Protein AF-A0A0G1DV33-F1 (afdb_monomer_lite)

Structure (mmCIF, N/CA/C/O backbone):
data_AF-A0A0G1DV33-F1
#
_entry.id   AF-A0A0G1DV33-F1
#
loop_
_atom_site.group_PDB
_atom_site.id
_atom_site.type_symbol
_atom_site.label_atom_id
_atom_site.label_alt_id
_atom_site.label_comp_id
_atom_site.label_asym_id
_atom_site.label_entity_id
_atom_site.label_seq_id
_atom_site.pdbx_PDB_ins_code
_atom_site.Cartn_x
_atom_site.Cartn_y
_atom_site.Cartn_z
_atom_site.occupancy
_atom_site.B_iso_or_equiv
_atom_site.auth_seq_id
_atom_site.auth_comp_id
_atom_site.auth_asym_id
_atom_site.auth_atom_id
_atom_site.pdbx_PDB_model_num
ATOM 1 N N . MET A 1 1 ? 80.366 23.059 -81.497 1.00 41.94 1 MET A N 1
ATOM 2 C CA . MET A 1 1 ? 80.537 24.242 -80.633 1.00 41.94 1 MET A CA 1
ATOM 3 C C . MET A 1 1 ? 79.203 24.970 -80.604 1.00 41.94 1 MET A C 1
ATOM 5 O O . MET A 1 1 ? 78.736 25.370 -81.657 1.00 41.94 1 MET A O 1
ATOM 9 N N . SER A 1 2 ? 78.603 25.040 -79.414 1.00 41.53 2 SER A N 1
ATOM 10 C CA . SER A 1 2 ? 77.421 25.827 -79.028 1.00 41.53 2 SER A CA 1
ATOM 11 C C . SER A 1 2 ? 76.043 25.450 -79.606 1.00 41.53 2 SER A C 1
ATOM 13 O O . SER A 1 2 ? 75.533 26.084 -80.522 1.00 41.53 2 SER A O 1
ATOM 15 N N . ASN A 1 3 ? 75.423 24.439 -78.986 1.00 45.94 3 ASN A N 1
ATOM 16 C CA . ASN A 1 3 ? 73.969 24.308 -78.878 1.00 45.94 3 ASN A CA 1
ATOM 17 C C . ASN A 1 3 ? 73.555 24.967 -77.561 1.00 45.94 3 ASN A C 1
ATOM 19 O O . ASN A 1 3 ? 73.679 24.305 -76.540 1.00 45.94 3 ASN A O 1
ATOM 23 N N . GLU A 1 4 ? 73.061 26.201 -77.550 1.00 50.59 4 GLU A N 1
ATOM 24 C CA . GLU A 1 4 ? 72.326 26.738 -76.397 1.00 50.59 4 GLU A CA 1
ATOM 25 C C . GLU A 1 4 ? 71.333 27.813 -76.854 1.00 50.59 4 GLU A C 1
ATOM 27 O O . GLU A 1 4 ? 71.603 28.549 -77.797 1.00 50.59 4 GLU A O 1
ATOM 32 N N . LEU A 1 5 ? 70.210 27.906 -76.131 1.00 51.59 5 LEU A N 1
ATOM 33 C CA . LEU A 1 5 ? 69.184 28.964 -76.170 1.00 51.59 5 LEU A CA 1
ATOM 34 C C . LEU A 1 5 ? 67.981 28.769 -77.104 1.00 51.59 5 LEU A C 1
ATOM 36 O O . LEU A 1 5 ? 67.620 29.661 -77.857 1.00 51.59 5 LEU A O 1
ATOM 40 N N . THR A 1 6 ? 67.232 27.678 -76.930 1.00 50.97 6 THR A N 1
ATOM 41 C CA . THR A 1 6 ? 65.757 27.731 -77.062 1.00 50.97 6 THR A CA 1
ATOM 42 C C . THR A 1 6 ? 65.073 26.733 -76.122 1.00 50.97 6 THR A C 1
ATOM 44 O O . THR A 1 6 ? 64.386 25.819 -76.553 1.00 50.97 6 THR A O 1
ATOM 47 N N . SER A 1 7 ? 65.233 26.878 -74.803 1.00 46.53 7 SER A N 1
ATOM 48 C CA . SER A 1 7 ? 64.356 26.151 -73.865 1.00 46.53 7 SER A CA 1
ATOM 49 C C . SER A 1 7 ? 64.293 26.775 -72.467 1.00 46.53 7 SER A C 1
ATOM 51 O O . SER A 1 7 ? 64.306 26.078 -71.459 1.00 46.53 7 SER A O 1
ATOM 53 N N . SER A 1 8 ? 64.199 28.102 -72.377 1.00 48.56 8 SER A N 1
ATOM 54 C CA . SER A 1 8 ? 63.924 28.791 -71.108 1.00 48.56 8 SER A CA 1
ATOM 55 C C . SER A 1 8 ? 62.555 29.463 -71.174 1.00 48.56 8 SER A C 1
ATOM 57 O O . SER A 1 8 ? 62.466 30.670 -71.364 1.00 48.56 8 SER A O 1
ATOM 59 N N . LYS A 1 9 ? 61.477 28.657 -71.149 1.00 48.59 9 LYS A N 1
ATOM 60 C CA . LYS A 1 9 ? 60.101 29.099 -70.802 1.00 48.59 9 LYS A CA 1
ATOM 61 C C . LYS A 1 9 ? 59.043 27.981 -70.702 1.00 48.59 9 LYS A C 1
ATOM 63 O O . LYS A 1 9 ? 57.856 28.244 -70.863 1.00 48.59 9 LYS A O 1
ATOM 68 N N . LYS A 1 10 ? 59.427 26.729 -70.419 1.00 49.81 10 LYS A N 1
ATOM 69 C CA . LYS A 1 10 ? 58.464 25.616 -70.250 1.00 49.81 10 LYS A CA 1
ATOM 70 C C . LYS A 1 10 ? 58.767 24.687 -69.068 1.00 49.81 10 LYS A C 1
ATOM 72 O O . LYS A 1 10 ? 58.597 23.481 -69.161 1.00 49.81 10 LYS A O 1
ATOM 77 N N . GLN A 1 11 ? 59.159 25.249 -67.928 1.00 49.38 11 GLN A N 1
ATOM 78 C CA . GLN A 1 11 ? 59.158 24.528 -66.648 1.00 49.38 11 GLN A CA 1
ATOM 79 C C . GLN A 1 11 ? 58.575 25.411 -65.540 1.00 49.38 11 GLN A C 1
ATOM 81 O O . GLN A 1 11 ? 59.221 25.756 -64.565 1.00 49.38 11 GLN A O 1
ATOM 86 N N . ALA A 1 12 ? 57.314 25.789 -65.717 1.00 49.84 12 ALA A N 1
ATOM 87 C CA . ALA A 1 12 ? 56.426 26.132 -64.611 1.00 49.84 12 ALA A CA 1
ATOM 88 C C . ALA A 1 12 ? 55.166 25.272 -64.768 1.00 49.84 12 ALA A C 1
ATOM 90 O O . ALA A 1 12 ? 54.052 25.763 -64.906 1.00 49.84 12 ALA A O 1
ATOM 91 N N . VAL A 1 13 ? 55.374 23.959 -64.894 1.00 55.91 13 VAL A N 1
ATOM 92 C CA . VAL A 1 13 ? 54.295 22.979 -64.986 1.00 55.91 13 VAL A CA 1
ATOM 93 C C . VAL A 1 13 ? 54.005 22.510 -63.567 1.00 55.91 13 VAL A C 1
ATOM 95 O O . VAL A 1 13 ? 54.724 21.682 -63.025 1.00 55.91 13 VAL A O 1
ATOM 98 N N . ASN A 1 14 ? 52.960 23.095 -62.984 1.00 51.59 14 ASN A N 1
ATOM 99 C CA . ASN A 1 14 ? 52.028 22.445 -62.065 1.00 51.59 14 ASN A CA 1
ATOM 100 C C . ASN A 1 14 ? 52.641 21.546 -60.977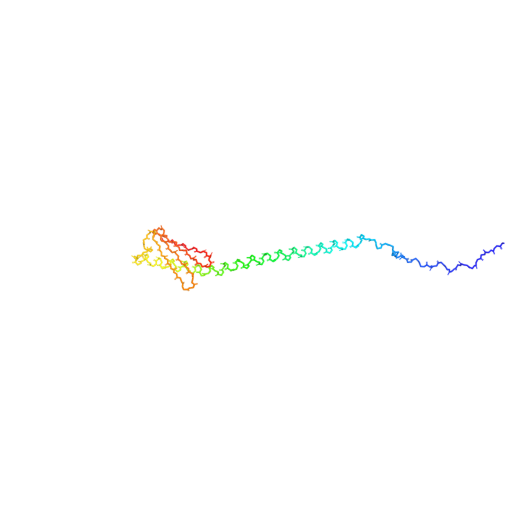 1.00 51.59 14 ASN A C 1
ATOM 102 O O . ASN A 1 14 ? 52.471 20.331 -61.007 1.00 51.59 14 ASN A O 1
ATOM 106 N N . ASN A 1 15 ? 53.221 22.156 -59.943 1.00 56.41 15 ASN A N 1
ATOM 107 C CA . ASN A 1 15 ? 53.283 21.531 -58.620 1.00 56.41 15 ASN A CA 1
ATOM 108 C C . ASN A 1 15 ? 51.998 21.859 -57.852 1.00 56.41 15 ASN A C 1
ATOM 110 O O . ASN A 1 15 ? 51.995 22.636 -56.901 1.00 56.41 15 ASN A O 1
ATOM 114 N N . TYR A 1 16 ? 50.889 21.264 -58.288 1.00 53.31 16 TYR A N 1
ATOM 115 C CA . TYR A 1 16 ? 49.787 20.993 -57.372 1.00 53.31 16 TYR A CA 1
ATOM 116 C C . TYR A 1 16 ? 50.082 19.641 -56.728 1.00 53.31 16 TYR A C 1
ATOM 118 O O . TYR A 1 16 ? 50.484 18.726 -57.456 1.00 53.31 16 TYR A O 1
ATOM 126 N N . PRO A 1 17 ? 49.899 19.470 -55.408 1.00 51.97 17 PRO A N 1
ATOM 127 C CA . PRO A 1 17 ? 49.907 18.142 -54.827 1.00 51.97 17 PRO A CA 1
ATOM 128 C C . PRO A 1 17 ? 48.796 17.349 -55.515 1.00 51.97 17 PRO A C 1
ATOM 130 O O . PRO A 1 17 ? 47.604 17.557 -55.289 1.00 51.97 17 PRO A O 1
ATOM 133 N N . ARG A 1 18 ? 49.206 16.475 -56.432 1.00 49.41 18 ARG A N 1
ATOM 134 C CA . ARG A 1 18 ? 48.359 15.453 -57.019 1.00 49.41 18 ARG A CA 1
ATOM 135 C C . ARG A 1 18 ? 47.971 14.582 -55.832 1.00 49.41 18 ARG A C 1
ATOM 137 O O . ARG A 1 18 ? 48.806 13.832 -55.341 1.00 49.41 18 ARG A O 1
ATOM 144 N N . PHE A 1 19 ? 46.747 14.734 -55.327 1.00 57.72 19 PHE A N 1
ATOM 145 C CA . PHE A 1 19 ? 46.150 13.720 -54.469 1.00 57.72 19 PHE A CA 1
ATOM 146 C C . PHE A 1 19 ? 46.083 12.459 -55.325 1.00 57.72 19 PHE A C 1
ATOM 148 O O . PHE A 1 19 ? 45.171 12.280 -56.133 1.00 57.72 19 PHE A O 1
ATOM 155 N N . SER A 1 20 ? 47.136 11.648 -55.231 1.00 50.44 20 SER A N 1
ATOM 156 C CA . SER A 1 20 ? 47.159 10.301 -55.752 1.00 50.44 20 SER A CA 1
ATOM 157 C C . SER A 1 20 ? 46.021 9.581 -55.047 1.00 50.44 20 SER A C 1
ATOM 159 O O . SER A 1 20 ? 46.067 9.299 -53.851 1.00 50.44 20 SER A O 1
ATOM 161 N N . GLY A 1 21 ? 44.938 9.365 -55.791 1.00 54.69 21 GLY A N 1
ATOM 162 C CA . GLY A 1 21 ? 43.877 8.439 -55.429 1.00 54.69 21 GLY A CA 1
ATOM 163 C C . GLY A 1 21 ? 44.418 7.018 -55.494 1.00 54.69 21 GLY A C 1
ATOM 164 O O . GLY A 1 21 ? 43.993 6.235 -56.335 1.00 54.69 21 GLY A O 1
ATOM 165 N N . GLU A 1 22 ? 45.393 6.711 -54.644 1.00 54.44 22 GLU A N 1
ATOM 166 C CA . GLU A 1 22 ? 45.948 5.380 -54.491 1.00 54.44 22 GLU A CA 1
ATOM 167 C C . GLU A 1 22 ? 45.416 4.770 -53.193 1.00 54.44 22 GLU A C 1
ATOM 169 O O . GLU A 1 22 ? 45.573 5.312 -52.101 1.00 54.44 22 GLU A O 1
ATOM 174 N N . ALA A 1 23 ? 44.741 3.634 -53.382 1.00 50.06 23 ALA A N 1
ATOM 175 C CA . ALA A 1 23 ? 44.211 2.713 -52.385 1.00 50.06 23 ALA A CA 1
ATOM 176 C C . ALA A 1 23 ? 43.067 3.237 -51.489 1.00 50.06 23 ALA A C 1
ATOM 178 O O . ALA A 1 23 ? 43.233 3.516 -50.301 1.00 50.06 23 ALA A O 1
ATOM 179 N N . PHE A 1 24 ? 41.833 3.184 -52.009 1.00 51.38 24 PHE A N 1
ATOM 180 C CA . PHE A 1 24 ? 40.660 2.856 -51.182 1.00 51.38 24 PHE A CA 1
ATOM 181 C C . PHE A 1 24 ? 40.792 1.395 -50.699 1.00 51.38 24 PHE A C 1
ATOM 183 O O . PHE A 1 24 ? 40.149 0.481 -51.207 1.00 51.38 24 PHE A O 1
ATOM 190 N N . GLY A 1 25 ? 41.714 1.158 -49.764 1.00 48.22 25 GLY A N 1
ATOM 191 C CA . GLY A 1 25 ? 41.909 -0.128 -49.101 1.00 48.22 25 GLY A CA 1
ATOM 192 C C . GLY A 1 25 ? 40.813 -0.369 -48.064 1.00 48.22 25 GLY A C 1
ATOM 193 O O . GLY A 1 25 ? 40.361 0.568 -47.404 1.00 48.22 25 GLY A O 1
ATOM 194 N N . SER A 1 26 ? 40.389 -1.626 -47.926 1.00 57.38 26 SER A N 1
ATOM 195 C CA . SER A 1 26 ? 39.259 -2.104 -47.105 1.00 57.38 26 SER A CA 1
ATOM 196 C C . SER A 1 26 ? 39.179 -1.578 -45.654 1.00 57.38 26 SER A C 1
ATOM 198 O O . SER A 1 26 ? 38.112 -1.606 -45.040 1.00 57.38 26 SER A O 1
ATOM 200 N N . GLU A 1 27 ? 40.266 -1.022 -45.123 1.00 61.03 27 GLU A N 1
ATOM 201 C CA . GLU A 1 27 ? 40.404 -0.509 -43.757 1.00 61.03 27 GLU A CA 1
ATOM 202 C C . GLU A 1 27 ? 39.579 0.762 -43.475 1.00 61.03 27 GLU A C 1
ATOM 204 O O . GLU A 1 27 ? 39.039 0.924 -42.376 1.00 61.03 27 GLU A O 1
ATOM 209 N N . ARG A 1 28 ? 39.404 1.656 -44.462 1.00 61.81 28 ARG A N 1
ATOM 210 C CA . ARG A 1 28 ? 38.580 2.879 -44.296 1.00 61.81 28 ARG A CA 1
ATOM 211 C C . ARG A 1 28 ? 37.074 2.591 -44.297 1.00 61.81 28 ARG A C 1
ATOM 213 O O . ARG A 1 28 ? 36.311 3.275 -43.623 1.00 61.81 28 ARG A O 1
ATOM 220 N N . GLY A 1 29 ? 36.645 1.566 -45.035 1.00 71.62 29 GLY A N 1
ATOM 221 C CA . GLY A 1 29 ? 35.250 1.114 -45.039 1.00 71.62 29 GLY A CA 1
ATOM 222 C C . GLY A 1 29 ? 34.886 0.387 -43.745 1.00 71.62 29 GLY A C 1
ATOM 223 O O . GLY A 1 29 ? 33.848 0.666 -43.148 1.00 71.62 29 GLY A O 1
ATOM 224 N N . ALA A 1 30 ? 35.779 -0.484 -43.263 1.00 78.94 30 ALA A N 1
ATOM 225 C CA . ALA A 1 30 ? 35.591 -1.203 -42.004 1.00 78.94 30 ALA A CA 1
ATOM 226 C C . ALA A 1 30 ? 35.502 -0.255 -40.793 1.00 78.94 30 ALA A C 1
ATOM 228 O O . ALA A 1 30 ? 34.625 -0.411 -39.944 1.00 78.94 30 ALA A O 1
ATOM 229 N N . THR A 1 31 ? 36.354 0.772 -40.736 1.00 84.31 31 THR A N 1
ATOM 230 C CA . THR A 1 31 ? 36.326 1.777 -39.657 1.00 84.31 31 THR A CA 1
ATOM 231 C C . THR A 1 31 ? 35.053 2.629 -39.669 1.00 84.31 31 THR A C 1
ATOM 233 O O . THR A 1 31 ? 34.488 2.882 -38.605 1.00 84.31 31 THR A O 1
ATOM 236 N N . ALA A 1 32 ? 34.535 3.002 -40.844 1.00 85.19 32 ALA A N 1
ATOM 237 C CA . ALA A 1 32 ? 33.262 3.721 -40.954 1.00 85.19 32 ALA A CA 1
ATOM 238 C C . ALA A 1 32 ? 32.072 2.889 -40.436 1.00 85.19 32 ALA A C 1
ATOM 240 O O . ALA A 1 32 ? 31.209 3.412 -39.725 1.00 85.19 32 ALA A O 1
ATOM 241 N N . ILE A 1 33 ? 32.056 1.583 -40.724 1.00 88.88 33 ILE A N 1
ATOM 242 C CA . ILE A 1 33 ? 31.025 0.663 -40.223 1.00 88.88 33 ILE A CA 1
ATOM 243 C C . ILE A 1 33 ? 31.094 0.564 -38.693 1.00 88.88 33 ILE A C 1
ATOM 245 O O . ILE A 1 33 ? 30.066 0.714 -38.032 1.00 88.88 33 ILE A O 1
ATOM 249 N N . LEU A 1 34 ? 32.287 0.405 -38.111 1.00 90.56 34 LEU A N 1
ATOM 250 C CA . LEU A 1 34 ? 32.454 0.332 -36.654 1.00 90.56 34 LEU A CA 1
ATOM 251 C C . LEU A 1 34 ? 31.979 1.604 -35.938 1.00 90.56 34 LEU A C 1
ATOM 253 O O . LEU A 1 34 ? 31.282 1.511 -34.927 1.00 90.56 34 LEU A O 1
ATOM 257 N N . ILE A 1 35 ? 32.287 2.786 -36.481 1.00 91.69 35 ILE A N 1
ATOM 258 C CA . ILE A 1 35 ? 31.822 4.063 -35.916 1.00 91.69 35 ILE A CA 1
ATOM 259 C C . ILE A 1 35 ? 30.296 4.167 -36.004 1.00 91.69 35 ILE A C 1
ATOM 261 O O . ILE A 1 35 ? 29.653 4.569 -35.034 1.00 91.69 35 ILE A O 1
ATOM 265 N N . SER A 1 36 ? 29.695 3.763 -37.127 1.00 93.38 36 SER A N 1
ATOM 266 C CA . SER A 1 36 ? 28.236 3.788 -37.275 1.00 93.38 36 SER A CA 1
ATOM 267 C C . SER A 1 36 ? 27.536 2.878 -36.260 1.00 93.38 36 SER A C 1
ATOM 269 O O . SER A 1 36 ? 26.583 3.310 -35.615 1.00 93.38 36 SER A O 1
ATOM 271 N N . ILE A 1 37 ? 28.057 1.665 -36.037 1.00 93.31 37 ILE A N 1
ATOM 272 C CA . ILE A 1 37 ? 27.528 0.720 -35.046 1.00 93.31 37 ILE A CA 1
ATOM 273 C C . ILE A 1 37 ? 27.695 1.280 -33.635 1.00 93.31 37 ILE A C 1
ATOM 275 O O . ILE A 1 37 ? 26.783 1.154 -32.820 1.00 93.31 37 ILE A O 1
ATOM 279 N N . PHE A 1 38 ? 28.822 1.930 -33.343 1.00 94.69 38 PHE A N 1
ATOM 280 C CA . PHE A 1 38 ? 29.058 2.557 -32.046 1.00 94.69 38 PHE A CA 1
ATOM 281 C C . PHE A 1 38 ? 28.048 3.679 -31.755 1.00 94.69 38 PHE A C 1
ATOM 283 O O . PHE A 1 38 ? 27.456 3.714 -30.675 1.00 94.69 38 PHE A O 1
ATOM 290 N N . VAL A 1 39 ? 27.789 4.551 -32.733 1.00 96.00 39 VAL A N 1
ATOM 291 C CA . VAL A 1 39 ? 26.794 5.631 -32.614 1.00 96.00 39 VAL A CA 1
ATOM 292 C C . VAL A 1 39 ? 25.373 5.073 -32.510 1.00 96.00 39 VAL A C 1
ATOM 294 O O . VAL A 1 39 ? 24.600 5.506 -31.659 1.00 96.00 39 VAL A O 1
ATOM 297 N N . LEU A 1 40 ? 25.025 4.075 -33.324 1.00 95.19 40 LEU A N 1
ATOM 298 C CA . LEU A 1 40 ? 23.726 3.402 -33.241 1.00 95.19 40 LEU A CA 1
ATOM 299 C C . LEU A 1 40 ? 23.525 2.737 -31.872 1.00 95.19 40 LEU A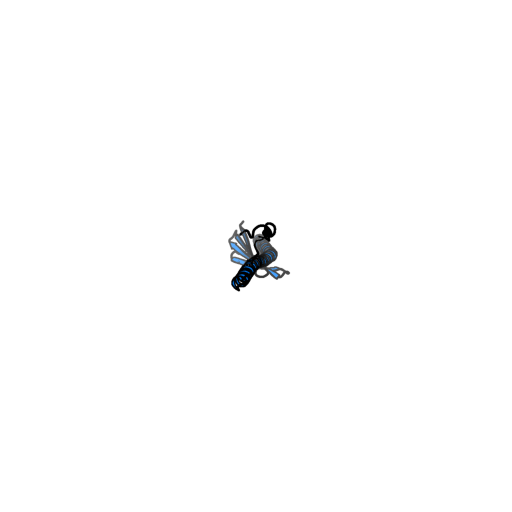 C 1
ATOM 301 O O . LEU A 1 40 ? 22.455 2.862 -31.283 1.00 95.19 40 LEU A O 1
ATOM 305 N N . SER A 1 41 ? 24.559 2.086 -31.337 1.00 94.94 41 SER A N 1
ATOM 306 C CA . SER A 1 41 ? 24.500 1.399 -30.041 1.00 94.94 41 SER A CA 1
ATOM 307 C C . SER A 1 41 ? 24.304 2.374 -28.881 1.00 94.94 41 SER A C 1
ATOM 309 O O . SER A 1 41 ? 23.494 2.111 -27.993 1.00 94.94 41 SER A O 1
ATOM 311 N N . SER A 1 42 ? 24.999 3.516 -28.887 1.00 94.81 42 SER A N 1
ATOM 312 C CA . SER A 1 42 ? 24.852 4.522 -27.828 1.00 94.81 42 SER A CA 1
ATOM 313 C C . SER A 1 42 ? 23.473 5.189 -27.850 1.00 94.81 42 SER A C 1
ATOM 315 O O . SER A 1 42 ? 22.860 5.358 -26.793 1.00 94.81 42 SER A O 1
ATOM 317 N N . LEU A 1 43 ? 22.935 5.481 -29.040 1.00 96.25 43 LEU A N 1
ATOM 318 C CA . LEU A 1 43 ? 21.567 5.983 -29.198 1.00 96.25 43 LEU A CA 1
ATOM 319 C C . LEU A 1 43 ? 20.533 4.974 -28.684 1.00 96.25 43 LEU A C 1
ATOM 321 O O . LEU A 1 43 ? 19.612 5.346 -27.955 1.00 96.25 43 LEU A O 1
ATOM 325 N N . LEU A 1 44 ? 20.704 3.695 -29.018 1.00 95.50 44 LEU A N 1
ATOM 326 C CA . LEU A 1 44 ? 19.771 2.642 -28.623 1.00 95.50 44 LEU A CA 1
ATOM 327 C C . LEU A 1 44 ? 19.765 2.426 -27.104 1.00 95.50 44 LEU A C 1
ATOM 329 O O . LEU A 1 44 ? 18.694 2.305 -26.508 1.00 95.50 44 LEU A O 1
ATOM 333 N N . LEU A 1 45 ? 20.941 2.465 -26.466 1.00 95.56 45 LEU A N 1
ATOM 334 C CA . LEU A 1 45 ? 21.063 2.428 -25.005 1.00 95.56 45 LEU A CA 1
ATOM 335 C C . LEU A 1 45 ? 20.358 3.617 -24.342 1.00 95.56 45 LEU A C 1
ATOM 337 O O . LEU A 1 45 ? 19.641 3.424 -23.359 1.00 95.56 45 LEU A O 1
ATOM 341 N N . GLY A 1 46 ? 20.512 4.825 -24.892 1.00 94.88 46 GLY A N 1
ATOM 342 C CA . GLY A 1 46 ? 19.839 6.020 -24.379 1.00 94.88 46 GLY A CA 1
ATOM 343 C C . GLY A 1 46 ? 18.313 5.896 -24.407 1.00 94.88 46 GLY A C 1
ATOM 344 O O . GLY A 1 46 ? 17.645 6.165 -23.406 1.00 94.88 46 GLY A O 1
ATOM 345 N N . VAL A 1 47 ? 17.754 5.425 -25.525 1.00 95.62 47 VAL A N 1
ATOM 346 C CA . VAL A 1 47 ? 16.300 5.240 -25.675 1.00 95.62 47 VAL A CA 1
ATOM 347 C C . VAL A 1 47 ? 15.772 4.131 -24.759 1.00 95.62 47 VAL A C 1
ATOM 349 O O . VAL A 1 47 ? 14.724 4.307 -24.135 1.00 95.62 47 VAL A O 1
ATOM 352 N N . LEU A 1 48 ? 16.494 3.014 -24.618 1.00 93.69 48 LEU A N 1
ATOM 353 C CA . LEU A 1 48 ? 16.110 1.936 -23.696 1.00 93.69 48 LEU A CA 1
ATOM 354 C C . LEU A 1 48 ? 16.096 2.408 -22.240 1.00 93.69 48 LEU A C 1
ATOM 356 O O . LEU A 1 48 ? 15.143 2.123 -21.508 1.00 93.69 48 LEU A O 1
ATOM 360 N N . ALA A 1 49 ? 17.119 3.162 -21.831 1.00 93.94 49 ALA A N 1
ATOM 361 C CA . ALA A 1 49 ? 17.183 3.733 -20.493 1.00 93.94 49 ALA A CA 1
ATOM 362 C C . ALA A 1 49 ? 15.974 4.649 -20.237 1.00 93.94 49 ALA A C 1
ATOM 364 O O . ALA A 1 49 ? 15.256 4.456 -19.254 1.00 93.94 49 ALA A O 1
ATOM 365 N N . ALA A 1 50 ? 15.667 5.562 -21.165 1.00 92.94 50 ALA A N 1
ATOM 366 C CA . ALA A 1 50 ? 14.506 6.446 -21.053 1.00 92.94 50 ALA A CA 1
ATOM 367 C C . A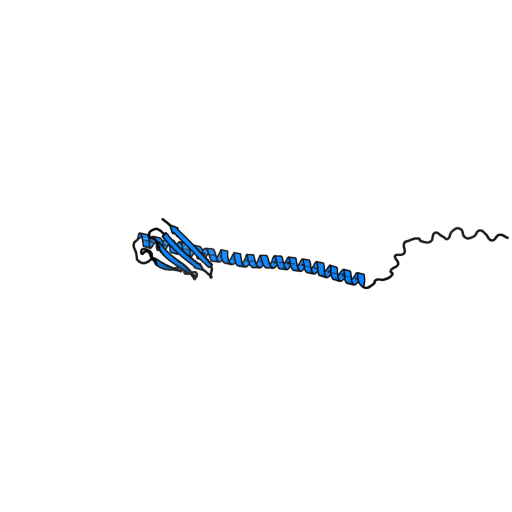LA A 1 50 ? 13.171 5.675 -20.992 1.00 92.94 50 ALA A C 1
ATOM 369 O O . ALA A 1 50 ? 12.321 5.968 -20.147 1.00 92.94 50 ALA A O 1
ATOM 370 N N . SER A 1 51 ? 12.997 4.653 -21.837 1.00 93.75 51 SER A N 1
ATOM 371 C CA . SER A 1 51 ? 11.784 3.826 -21.866 1.00 93.75 51 SER A CA 1
ATOM 372 C C . SER A 1 51 ? 11.554 3.091 -20.541 1.00 93.75 51 SER A C 1
ATOM 374 O O . SER A 1 51 ? 10.435 3.082 -20.022 1.00 93.75 51 SER A O 1
ATOM 376 N N . SER A 1 52 ? 12.613 2.538 -19.942 1.00 89.06 52 SER A N 1
ATOM 377 C CA . SER A 1 52 ? 12.500 1.827 -18.662 1.00 89.06 52 SER A CA 1
ATOM 378 C C . SER A 1 52 ? 12.026 2.736 -17.520 1.00 89.06 52 SER A C 1
ATOM 380 O O . SER A 1 52 ? 11.162 2.340 -16.732 1.00 89.06 52 SER A O 1
ATOM 382 N N . VAL A 1 53 ? 12.505 3.985 -17.481 1.00 93.38 53 VAL A N 1
ATOM 383 C CA . VAL A 1 53 ? 12.067 4.993 -16.505 1.00 93.38 53 VAL A CA 1
ATOM 384 C C . VAL A 1 53 ? 10.595 5.355 -16.707 1.00 93.38 53 VAL A C 1
ATOM 386 O O . VAL A 1 53 ? 9.847 5.423 -15.731 1.00 93.38 53 VAL A O 1
ATOM 389 N N . MET A 1 54 ? 10.141 5.534 -17.951 1.00 92.94 54 MET A N 1
ATOM 390 C CA . MET A 1 54 ? 8.729 5.834 -18.230 1.00 92.94 54 MET A CA 1
ATOM 391 C C . MET A 1 54 ? 7.799 4.709 -17.764 1.00 92.94 54 MET A C 1
ATOM 393 O O . MET A 1 54 ? 6.796 4.970 -17.099 1.00 92.94 54 MET A O 1
ATOM 397 N N . VAL A 1 55 ? 8.148 3.450 -18.045 1.00 91.69 55 VAL A N 1
ATOM 398 C CA . VAL A 1 55 ? 7.354 2.292 -17.599 1.00 91.69 55 VAL A CA 1
ATOM 399 C C . VAL A 1 55 ? 7.271 2.236 -16.071 1.00 91.69 55 VAL A C 1
ATOM 401 O O . VAL A 1 55 ? 6.210 1.930 -15.518 1.00 91.69 55 VAL A O 1
ATOM 404 N N . TYR A 1 56 ? 8.364 2.563 -15.379 1.00 90.38 56 TYR A N 1
ATOM 405 C CA . TYR A 1 56 ? 8.375 2.647 -13.921 1.00 90.38 56 TYR A CA 1
ATOM 406 C C . TYR A 1 56 ? 7.426 3.740 -13.404 1.00 90.38 56 TYR A C 1
ATOM 408 O O . TYR A 1 56 ? 6.586 3.472 -12.541 1.00 90.38 56 TYR A O 1
ATOM 416 N N . GLN A 1 57 ? 7.488 4.942 -13.982 1.00 88.38 57 GLN A N 1
ATOM 417 C CA . GLN A 1 57 ? 6.609 6.053 -13.602 1.00 88.38 57 GLN A CA 1
ATOM 418 C C . GLN A 1 57 ? 5.127 5.734 -13.840 1.00 88.38 57 GLN A C 1
ATOM 420 O O . GLN A 1 57 ? 4.294 6.043 -12.989 1.00 88.38 57 GLN A O 1
ATOM 425 N N . MET A 1 58 ? 4.781 5.054 -14.938 1.00 86.69 58 MET A N 1
ATOM 426 C CA . MET A 1 58 ? 3.395 4.643 -15.206 1.00 86.69 58 MET A CA 1
ATOM 427 C C . MET A 1 58 ? 2.856 3.676 -14.145 1.00 86.69 58 MET A C 1
ATOM 429 O O . MET A 1 58 ? 1.707 3.803 -13.715 1.00 86.69 58 MET A O 1
ATOM 433 N N . LYS A 1 59 ? 3.673 2.715 -13.696 1.00 87.69 59 LYS A N 1
ATOM 434 C CA . LYS A 1 59 ? 3.281 1.793 -12.618 1.00 87.69 59 LYS A CA 1
ATOM 435 C C . LYS A 1 59 ? 3.084 2.531 -11.296 1.00 87.69 59 LYS A C 1
ATOM 437 O O . LYS A 1 59 ? 2.087 2.296 -10.617 1.00 87.69 59 LYS A O 1
ATOM 442 N N . MET A 1 60 ? 3.991 3.447 -10.966 1.00 84.94 60 MET A N 1
ATOM 443 C CA . MET A 1 60 ? 3.893 4.260 -9.754 1.00 84.94 60 MET A CA 1
ATOM 444 C C . MET A 1 60 ? 2.661 5.177 -9.780 1.00 84.94 60 MET A C 1
ATOM 446 O O . MET A 1 60 ? 1.954 5.284 -8.783 1.00 84.94 60 MET A O 1
ATOM 450 N N . SER A 1 61 ? 2.351 5.782 -10.930 1.00 87.00 61 SER A N 1
ATOM 451 C CA . SER A 1 61 ? 1.165 6.627 -11.100 1.00 87.00 61 SER A CA 1
ATOM 452 C C . SER A 1 61 ? -0.132 5.860 -10.826 1.00 87.00 61 SER A C 1
ATOM 454 O O . SER A 1 61 ? -0.977 6.356 -10.084 1.00 87.00 61 SER A O 1
ATOM 456 N N . ARG A 1 62 ? -0.257 4.622 -11.327 1.00 85.81 62 ARG A N 1
ATOM 457 C CA . ARG A 1 62 ? -1.415 3.761 -11.029 1.00 85.81 62 ARG A CA 1
ATOM 458 C C . ARG A 1 62 ? -1.565 3.488 -9.535 1.00 85.81 62 ARG A C 1
ATOM 460 O O . ARG A 1 62 ? -2.649 3.669 -8.995 1.00 85.81 62 ARG A O 1
ATOM 467 N N . GLN A 1 63 ? -0.468 3.149 -8.858 1.00 86.69 63 GLN A N 1
ATOM 468 C CA . GLN A 1 63 ? -0.488 2.929 -7.410 1.00 86.69 63 GLN A CA 1
ATOM 469 C C . GLN A 1 63 ? -0.934 4.176 -6.638 1.00 86.69 63 GLN A C 1
ATOM 471 O O . GLN A 1 63 ? -1.641 4.053 -5.641 1.00 86.69 63 GLN A O 1
ATOM 476 N N . ILE A 1 64 ? -0.556 5.378 -7.084 1.00 89.06 64 ILE A N 1
ATOM 477 C CA . ILE A 1 64 ? -1.010 6.633 -6.466 1.00 89.06 64 ILE A CA 1
ATOM 478 C C . ILE A 1 64 ? -2.520 6.809 -6.658 1.00 89.06 64 ILE A C 1
ATOM 480 O O . ILE A 1 64 ? -3.219 7.095 -5.687 1.00 89.06 64 ILE A O 1
ATOM 484 N N . THR A 1 65 ? -3.038 6.595 -7.868 1.00 90.31 65 THR A N 1
ATOM 485 C CA . THR A 1 65 ? -4.482 6.691 -8.132 1.00 90.31 65 THR A CA 1
ATOM 486 C C . THR A 1 65 ? -5.280 5.688 -7.302 1.00 90.31 65 THR A C 1
ATOM 488 O O . THR A 1 65 ? -6.268 6.076 -6.684 1.00 90.31 65 THR A O 1
ATOM 491 N N . ASP A 1 66 ? -4.820 4.439 -7.206 1.00 93.12 66 ASP A N 1
ATOM 492 C CA . ASP A 1 66 ? -5.467 3.392 -6.403 1.00 93.12 66 ASP A CA 1
ATOM 493 C C . ASP A 1 66 ? -5.348 3.646 -4.887 1.00 93.12 66 ASP A C 1
ATOM 495 O O . ASP A 1 66 ? -6.125 3.122 -4.088 1.00 93.12 66 ASP A O 1
ATOM 499 N N . SER A 1 67 ? -4.404 4.493 -4.466 1.00 92.81 67 SER A N 1
ATOM 500 C CA . SER A 1 67 ? -4.221 4.838 -3.054 1.00 92.81 67 SER A CA 1
ATOM 501 C C . SER A 1 67 ? -5.309 5.746 -2.511 1.00 92.81 67 SER A C 1
ATOM 503 O O . SER A 1 67 ? -5.620 5.646 -1.330 1.00 92.81 67 SER A O 1
ATOM 505 N N . ILE A 1 68 ? -5.887 6.616 -3.339 1.00 92.88 68 ILE A N 1
ATOM 506 C CA . ILE A 1 68 ? -6.943 7.547 -2.920 1.00 92.88 68 ILE A CA 1
ATOM 507 C C . ILE A 1 68 ? -8.177 6.792 -2.389 1.00 92.88 68 ILE A C 1
ATOM 509 O O . ILE A 1 68 ? -8.537 7.003 -1.231 1.00 92.88 68 ILE A O 1
ATOM 513 N N . PRO A 1 69 ? -8.810 5.877 -3.152 1.00 93.94 69 PRO A N 1
ATOM 514 C CA . PRO A 1 69 ? -9.950 5.110 -2.652 1.00 93.94 69 PRO A CA 1
ATOM 515 C C . PRO A 1 69 ? -9.567 4.166 -1.506 1.00 93.94 69 PRO A C 1
ATOM 517 O O . PRO A 1 69 ? -10.394 3.930 -0.629 1.00 93.94 69 PRO A O 1
ATOM 520 N N . ALA A 1 70 ? -8.327 3.661 -1.464 1.00 94.00 70 ALA A N 1
ATOM 521 C CA . ALA A 1 70 ? -7.846 2.871 -0.332 1.00 94.00 70 ALA A CA 1
ATOM 522 C C . ALA A 1 70 ? -7.742 3.710 0.956 1.00 94.00 70 ALA A C 1
ATOM 524 O O . ALA A 1 70 ? -8.169 3.251 2.011 1.00 94.00 70 ALA A O 1
ATOM 525 N N . PHE A 1 71 ? -7.231 4.944 0.892 1.00 95.19 71 PHE A N 1
ATOM 526 C CA . PHE A 1 71 ? -7.222 5.857 2.040 1.00 95.19 71 PHE A CA 1
ATOM 527 C C . PHE A 1 71 ? -8.634 6.233 2.470 1.00 95.19 71 PHE A C 1
ATOM 529 O O . PHE A 1 71 ? -8.955 6.110 3.646 1.00 95.19 71 PHE A O 1
ATOM 536 N N . PHE A 1 72 ? -9.492 6.597 1.518 1.0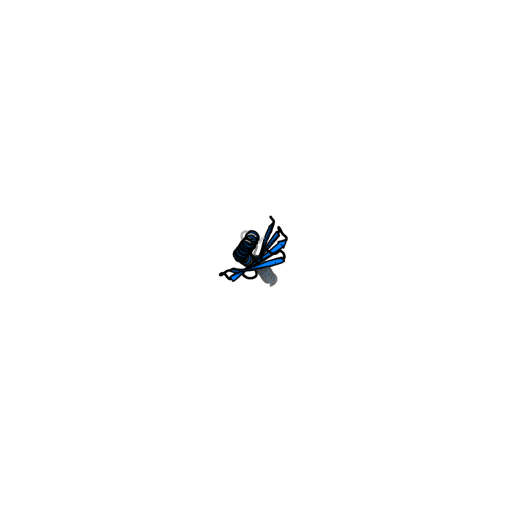0 94.50 72 PHE A N 1
ATOM 537 C CA . PHE A 1 72 ? -10.883 6.932 1.804 1.00 94.50 72 PHE A CA 1
ATOM 538 C C . PHE A 1 72 ? -11.624 5.781 2.504 1.00 94.50 72 PHE A C 1
ATOM 540 O O . PHE A 1 72 ? -12.348 5.998 3.475 1.00 94.50 72 PHE A O 1
ATOM 547 N N . ALA A 1 73 ? -11.406 4.540 2.055 1.00 95.31 73 ALA A N 1
ATOM 548 C CA . ALA A 1 73 ? -11.945 3.359 2.717 1.00 95.31 73 ALA A CA 1
ATOM 549 C C . ALA A 1 73 ? -11.399 3.213 4.145 1.00 95.31 73 ALA A C 1
ATOM 551 O O . ALA A 1 73 ? -12.176 3.000 5.074 1.00 95.31 73 ALA A O 1
ATOM 552 N N . ALA A 1 74 ? -10.084 3.364 4.336 1.00 95.50 74 ALA A N 1
ATOM 553 C CA . ALA A 1 74 ? -9.462 3.290 5.656 1.00 95.50 74 ALA A CA 1
ATOM 554 C C . ALA A 1 74 ? -10.025 4.354 6.617 1.00 95.50 74 ALA A C 1
ATOM 556 O O . ALA A 1 74 ? -10.385 4.024 7.744 1.00 95.50 74 ALA A O 1
ATOM 557 N N . GLU A 1 75 ? -10.161 5.605 6.184 1.00 94.44 75 GLU A N 1
ATOM 558 C CA . GLU A 1 75 ? -10.720 6.685 7.008 1.00 94.44 75 GLU A CA 1
ATOM 559 C C . GLU A 1 75 ? -12.191 6.433 7.352 1.00 94.44 75 GLU A C 1
ATOM 561 O O . GLU A 1 75 ? -12.555 6.483 8.524 1.00 94.44 75 GLU A O 1
ATOM 566 N N . SER A 1 76 ? -13.005 6.035 6.370 1.00 93.50 76 SER A N 1
ATOM 567 C CA . SER A 1 76 ? -14.418 5.685 6.595 1.00 93.50 76 SER A CA 1
ATOM 568 C C . SER A 1 76 ? -14.573 4.528 7.593 1.00 93.50 76 SER A C 1
ATOM 570 O O . SER A 1 76 ? -15.463 4.531 8.445 1.00 93.50 76 SER A O 1
ATOM 572 N N . GLY A 1 77 ? -13.689 3.527 7.498 1.00 93.19 77 GLY A N 1
ATOM 573 C CA . GLY A 1 77 ? -13.595 2.427 8.456 1.00 93.19 77 GLY A CA 1
ATOM 574 C C . GLY A 1 77 ? -13.262 2.908 9.859 1.00 93.19 77 GLY A C 1
ATOM 575 O O . GLY A 1 77 ? -13.928 2.514 10.814 1.00 93.19 77 GLY A O 1
ATOM 576 N N . ALA A 1 78 ? -12.270 3.790 9.969 1.00 93.69 78 ALA A N 1
ATOM 577 C CA . ALA A 1 78 ? -11.825 4.327 11.243 1.00 93.69 78 ALA A CA 1
ATOM 578 C C . ALA A 1 78 ? -12.926 5.153 11.922 1.00 93.69 78 ALA A C 1
ATOM 580 O O . ALA A 1 78 ? -13.185 4.973 13.109 1.00 93.69 78 ALA A O 1
ATOM 581 N N . GLU A 1 79 ? -13.613 6.003 11.161 1.00 92.31 79 GLU A N 1
ATOM 582 C CA . GLU A 1 79 ? -14.691 6.857 11.657 1.00 92.31 79 GLU A CA 1
ATOM 583 C C . GLU A 1 79 ? -15.887 6.040 12.150 1.00 92.31 79 GLU A C 1
ATOM 585 O O . GLU A 1 79 ? -16.337 6.228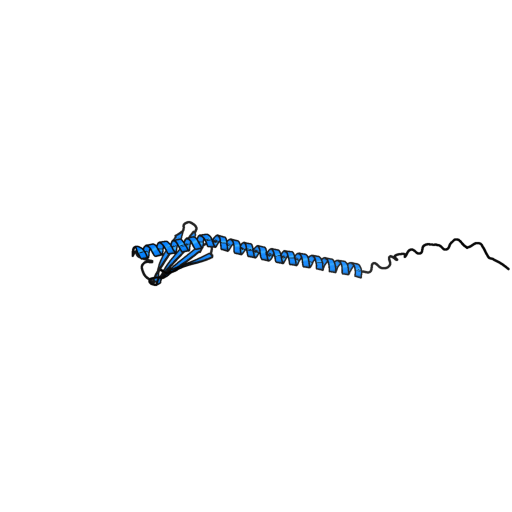 13.280 1.00 92.31 79 GLU A O 1
ATOM 590 N N . LYS A 1 80 ? -16.367 5.074 11.357 1.00 91.50 80 LYS A N 1
ATOM 591 C CA . LYS A 1 80 ? -17.499 4.228 11.765 1.00 91.50 80 LYS A CA 1
ATOM 592 C C . LYS A 1 80 ? -17.169 3.383 12.997 1.00 91.50 80 LYS A C 1
ATOM 594 O O . LYS A 1 80 ? -18.003 3.204 13.878 1.00 91.50 80 LYS A O 1
ATOM 599 N N . CYS A 1 81 ? -15.946 2.880 13.062 1.00 91.88 81 CYS A N 1
ATOM 600 C CA . CYS A 1 81 ? -15.462 2.090 14.183 1.00 91.88 81 CYS A CA 1
ATOM 601 C C . CYS A 1 81 ? -15.319 2.956 15.452 1.00 91.88 81 CYS A C 1
ATOM 603 O O . CYS A 1 81 ? -15.743 2.548 16.531 1.00 91.88 81 CYS A O 1
ATOM 605 N N . TYR A 1 82 ? -14.843 4.200 15.323 1.00 91.12 82 TYR A N 1
ATOM 606 C CA . TYR A 1 82 ? -14.827 5.178 16.416 1.00 91.12 82 TYR A CA 1
ATOM 607 C C . TYR A 1 82 ? -16.234 5.579 16.881 1.00 91.12 82 TYR A C 1
ATOM 609 O O . TYR A 1 82 ? -16.474 5.747 18.076 1.00 91.12 82 TYR A O 1
ATOM 617 N N . PHE A 1 83 ? -17.180 5.693 15.951 1.00 91.50 83 PHE A N 1
ATOM 618 C CA . PHE A 1 83 ? -18.579 5.968 16.258 1.00 91.50 83 PHE A CA 1
ATOM 619 C C . PHE A 1 83 ? -19.207 4.852 17.110 1.00 91.50 83 PHE A C 1
ATOM 621 O O . PHE A 1 83 ? -19.791 5.144 18.150 1.00 91.50 83 PHE A O 1
ATOM 628 N N . GLN A 1 84 ? -18.978 3.580 16.761 1.00 90.69 84 GLN A N 1
ATOM 629 C CA . GLN A 1 84 ? -19.424 2.435 17.572 1.00 90.69 84 GLN A CA 1
ATOM 630 C C . GLN A 1 84 ? -18.819 2.441 18.984 1.00 90.69 84 GLN A C 1
ATOM 632 O O . GLN A 1 84 ? -19.519 2.168 19.954 1.00 90.69 84 GLN A O 1
ATOM 637 N N . ILE A 1 85 ? -17.546 2.834 19.128 1.00 90.19 85 ILE A N 1
ATOM 638 C CA . ILE A 1 85 ? -16.906 2.999 20.447 1.00 90.19 85 ILE A CA 1
ATOM 639 C C . ILE A 1 85 ? -17.630 4.052 21.294 1.00 90.19 85 ILE A C 1
ATOM 641 O O . ILE A 1 85 ? -17.732 3.896 22.510 1.00 90.19 85 ILE A O 1
ATOM 645 N N . LYS A 1 86 ? -18.112 5.133 20.671 1.00 88.88 86 LYS A N 1
ATOM 646 C CA . LYS A 1 86 ? -18.820 6.217 21.363 1.00 88.88 86 LYS A CA 1
ATOM 647 C C . LYS A 1 86 ? -20.246 5.844 21.745 1.00 88.88 86 LYS A C 1
ATOM 649 O O . LYS A 1 86 ? -20.673 6.225 22.831 1.00 88.88 86 LYS A O 1
ATOM 654 N N . GLU A 1 87 ? -20.959 5.127 20.882 1.00 90.00 87 GLU 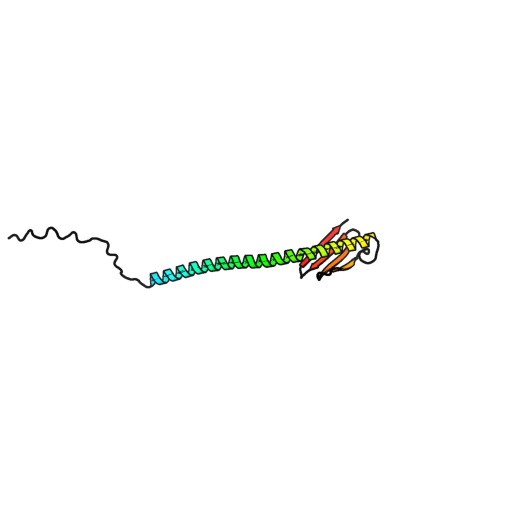A N 1
ATOM 655 C CA . GLU A 1 87 ? -22.317 4.655 21.177 1.00 90.00 87 GLU A CA 1
ATOM 656 C C . GLU A 1 87 ? -22.334 3.437 22.112 1.00 90.00 87 GLU A C 1
ATOM 658 O O . GLU A 1 87 ? -23.343 3.188 22.767 1.00 90.00 87 GLU A O 1
ATOM 663 N N . GLY A 1 88 ? -21.211 2.722 22.236 1.00 82.62 88 GLY A N 1
ATOM 664 C CA . GLY A 1 88 ? -21.129 1.478 23.003 1.00 82.62 88 GLY A CA 1
ATOM 665 C C . GLY A 1 88 ? -21.791 0.298 22.289 1.00 82.62 88 GLY A C 1
ATOM 666 O O . GLY A 1 88 ? -22.203 -0.652 22.948 1.00 82.62 88 GLY A O 1
ATOM 667 N N . ASP A 1 89 ? -21.908 0.385 20.965 1.00 72.81 89 ASP A N 1
ATOM 668 C CA . ASP A 1 89 ? -22.602 -0.582 20.118 1.00 72.81 89 ASP A CA 1
ATOM 669 C C . ASP A 1 89 ? -21.634 -1.681 19.642 1.00 72.81 89 ASP A C 1
ATOM 671 O O . ASP A 1 89 ? -20.439 -1.427 19.457 1.00 72.81 89 ASP A O 1
ATOM 675 N N . ASP A 1 90 ? -22.134 -2.904 19.454 1.00 76.12 90 ASP A N 1
ATOM 676 C CA . ASP A 1 90 ? -21.328 -4.096 19.151 1.00 76.12 90 ASP A CA 1
ATOM 677 C C . ASP A 1 90 ? -20.320 -3.907 17.991 1.00 76.12 90 ASP A C 1
ATOM 679 O O . ASP A 1 90 ? -20.483 -3.096 17.072 1.00 76.12 90 ASP A O 1
ATOM 683 N N . GLY A 1 91 ? -19.258 -4.720 18.002 1.00 82.12 91 GLY A N 1
ATOM 684 C CA . GLY A 1 91 ? -18.156 -4.645 17.043 1.00 82.12 91 GLY A CA 1
ATOM 685 C C . GLY A 1 91 ? -16.998 -3.845 17.620 1.00 82.12 91 GLY A C 1
ATOM 686 O O . GLY A 1 91 ? -16.420 -4.240 18.629 1.00 82.12 91 GLY A O 1
ATOM 687 N N . CYS A 1 92 ? -16.661 -2.706 17.015 1.00 86.56 92 CYS A N 1
ATOM 688 C CA . CYS A 1 92 ? -15.482 -1.932 17.406 1.00 86.56 92 CYS A CA 1
ATOM 689 C C . CYS A 1 92 ? -15.507 -1.365 18.832 1.00 86.56 92 CYS A C 1
ATOM 691 O O . CYS A 1 92 ? -14.464 -0.933 19.324 1.00 86.56 92 CYS A O 1
ATOM 693 N N . ALA A 1 93 ? -16.657 -1.354 19.516 1.00 84.06 93 ALA A N 1
ATOM 694 C CA . ALA A 1 93 ? -16.708 -1.010 20.934 1.00 84.06 93 ALA A CA 1
ATOM 695 C C . ALA A 1 93 ? -15.918 -1.997 21.807 1.00 84.06 93 ALA A C 1
ATOM 697 O O . ALA A 1 93 ? -15.393 -1.598 22.849 1.00 84.06 93 ALA A O 1
ATOM 698 N N . ILE A 1 94 ? -15.765 -3.250 21.378 1.00 85.94 94 ILE A N 1
ATOM 699 C CA . ILE A 1 94 ? -15.026 -4.279 22.108 1.00 85.94 94 ILE A CA 1
ATOM 700 C C . ILE A 1 94 ? -13.572 -4.290 21.624 1.00 85.94 94 ILE A C 1
ATOM 702 O O . ILE A 1 94 ? -13.284 -4.317 20.429 1.00 85.94 94 ILE A O 1
ATOM 706 N N . VAL A 1 95 ? -12.625 -4.259 22.562 1.00 86.44 95 VAL A N 1
ATOM 707 C CA . VAL A 1 95 ? -11.198 -4.377 22.233 1.00 86.44 95 VAL A CA 1
ATOM 708 C C . VAL A 1 95 ? -10.925 -5.771 21.664 1.00 86.44 95 VAL A C 1
ATOM 710 O O . VAL A 1 95 ? -11.291 -6.773 22.271 1.00 86.44 95 VAL A O 1
ATOM 713 N N . GLY A 1 96 ? -10.255 -5.828 20.516 1.00 84.12 96 GLY A N 1
ATOM 714 C CA . GLY A 1 96 ? -9.959 -7.058 19.780 1.00 84.12 96 GLY A CA 1
ATOM 715 C C . GLY A 1 96 ? -10.999 -7.422 18.720 1.00 84.12 96 GLY A C 1
ATOM 716 O O . GLY A 1 96 ? -10.711 -8.265 17.873 1.00 84.12 96 GLY A O 1
ATOM 717 N N . GLU A 1 97 ? -12.157 -6.763 18.718 1.00 85.25 97 GLU A N 1
ATOM 718 C CA . GLU A 1 97 ? -13.175 -6.924 17.683 1.00 85.25 97 GLU A CA 1
ATOM 719 C C . GLU A 1 97 ? -12.972 -5.924 16.541 1.00 85.25 97 GLU A C 1
ATOM 721 O O . GLU A 1 97 ? -12.334 -4.870 16.681 1.00 85.25 97 GLU A O 1
ATOM 726 N N . GLY A 1 98 ? -13.510 -6.283 15.375 1.00 85.62 98 GLY A N 1
ATOM 727 C CA . GLY A 1 98 ? -13.318 -5.521 14.154 1.00 85.62 98 GLY A CA 1
ATOM 728 C C . GLY A 1 98 ? -14.566 -5.398 13.296 1.00 85.62 98 GLY A C 1
ATOM 729 O O . GLY A 1 98 ? -15.463 -6.237 13.294 1.00 85.62 98 GLY A O 1
ATOM 730 N N . LEU A 1 99 ? -14.590 -4.328 12.518 1.00 90.25 99 LEU A N 1
ATOM 731 C CA . LEU A 1 99 ? -15.629 -3.973 11.577 1.00 90.25 99 LEU A CA 1
ATOM 732 C C . LEU A 1 99 ? -15.096 -4.104 10.154 1.00 90.25 99 LEU A C 1
ATOM 734 O O . LEU A 1 99 ? -14.064 -3.534 9.802 1.00 90.25 99 LEU A O 1
ATOM 738 N N . VAL A 1 100 ? -15.847 -4.793 9.299 1.00 92.81 100 VAL A N 1
ATOM 739 C CA . VAL A 1 100 ? -15.585 -4.830 7.859 1.00 92.81 100 VAL A CA 1
ATOM 740 C C . VAL A 1 100 ? -16.620 -3.982 7.133 1.00 92.81 100 VAL A C 1
ATOM 742 O O . VAL A 1 100 ? -17.823 -4.173 7.300 1.00 92.81 100 VAL A O 1
ATOM 745 N N . ILE A 1 101 ? -16.152 -3.072 6.283 1.00 91.56 101 ILE A N 1
ATOM 746 C CA . ILE A 1 101 ? -16.991 -2.233 5.428 1.00 91.56 101 ILE A CA 1
ATOM 747 C C . ILE A 1 101 ? -16.634 -2.515 3.976 1.00 91.56 101 ILE A C 1
ATOM 749 O O . ILE A 1 101 ? -15.469 -2.462 3.594 1.00 91.56 101 ILE A O 1
ATOM 753 N N . ASN A 1 102 ? -17.641 -2.776 3.151 1.00 93.75 102 ASN A N 1
ATOM 754 C CA . ASN A 1 102 ? -17.480 -2.835 1.703 1.00 93.75 102 ASN A CA 1
ATOM 755 C C . ASN A 1 102 ? -18.141 -1.595 1.103 1.00 93.75 102 ASN A C 1
ATOM 757 O O . ASN A 1 102 ? -19.324 -1.349 1.342 1.00 93.75 102 ASN A O 1
ATOM 761 N N . LEU A 1 103 ? -17.376 -0.810 0.352 1.00 88.94 103 LEU A N 1
ATOM 762 C CA . LEU A 1 103 ? -17.879 0.352 -0.366 1.00 88.94 103 LEU A CA 1
ATOM 763 C C . LEU A 1 103 ? -18.385 -0.063 -1.755 1.00 88.94 103 LEU A C 1
ATOM 765 O O . LEU A 1 103 ? -17.921 -1.038 -2.349 1.00 88.94 103 LEU A O 1
ATOM 769 N N . SER A 1 104 ? -19.327 0.704 -2.303 1.00 89.88 104 SER A N 1
ATOM 770 C CA . SER A 1 104 ? -19.948 0.433 -3.611 1.00 89.88 104 SER A CA 1
ATOM 771 C C . SER A 1 104 ? -18.973 0.507 -4.790 1.00 89.88 104 SER A C 1
ATOM 773 O O . SER A 1 104 ? -19.228 -0.073 -5.841 1.00 89.88 104 SER A O 1
ATOM 775 N N . ASN A 1 105 ? -17.841 1.191 -4.618 1.00 86.12 105 ASN A N 1
ATOM 776 C CA . ASN A 1 105 ? -16.776 1.304 -5.612 1.00 86.12 105 ASN A CA 1
ATOM 777 C C . ASN A 1 105 ? -15.813 0.100 -5.622 1.00 86.12 105 ASN A C 1
ATOM 779 O O . ASN A 1 105 ? -14.814 0.141 -6.333 1.00 86.12 105 ASN A O 1
ATOM 783 N N . GLY A 1 106 ? -16.071 -0.946 -4.829 1.00 89.31 106 GLY A N 1
ATOM 784 C CA . GLY A 1 106 ? -15.198 -2.119 -4.715 1.00 89.31 106 GLY A CA 1
ATOM 785 C C . GLY A 1 106 ? -14.018 -1.937 -3.756 1.00 89.31 106 GLY A C 1
ATOM 786 O O . GLY A 1 106 ? -13.213 -2.856 -3.608 1.00 89.31 106 GLY A O 1
ATOM 787 N N . ALA A 1 107 ? -13.907 -0.785 -3.085 1.00 92.75 107 ALA A N 1
ATOM 788 C CA . ALA A 1 107 ? -12.976 -0.620 -1.978 1.00 92.75 107 ALA A CA 1
ATOM 789 C C . ALA A 1 107 ? -13.516 -1.312 -0.719 1.00 92.75 107 ALA A C 1
ATOM 791 O O . ALA A 1 107 ? -14.725 -1.371 -0.482 1.00 92.75 107 ALA A O 1
ATOM 792 N N . ARG A 1 108 ? -12.613 -1.824 0.111 1.00 95.44 108 ARG A N 1
ATOM 793 C CA . ARG A 1 108 ? -12.945 -2.478 1.378 1.00 95.44 108 ARG A CA 1
ATOM 794 C C . ARG A 1 108 ? -12.161 -1.838 2.507 1.00 95.44 108 ARG A C 1
ATOM 796 O O . ARG A 1 108 ? -10.996 -1.505 2.324 1.00 95.44 108 ARG A O 1
ATOM 803 N N . ALA A 1 109 ? -12.784 -1.711 3.667 1.00 95.56 109 ALA A N 1
ATOM 804 C CA . ALA A 1 109 ? -12.137 -1.321 4.904 1.00 95.56 109 ALA A CA 1
ATOM 805 C C . ALA A 1 109 ? -12.282 -2.429 5.949 1.00 95.56 109 ALA A C 1
ATOM 807 O O . ALA A 1 109 ? -13.328 -3.075 6.031 1.00 95.56 109 ALA A O 1
ATOM 808 N N . THR A 1 110 ? -11.251 -2.619 6.757 1.00 94.81 110 THR A N 1
ATOM 809 C CA . THR A 1 110 ? -11.287 -3.433 7.969 1.00 94.81 110 THR A CA 1
ATOM 810 C C . THR A 1 110 ? -10.734 -2.580 9.094 1.00 94.81 110 THR A C 1
ATOM 812 O O . THR A 1 110 ? -9.567 -2.207 9.036 1.00 94.81 110 THR A O 1
ATOM 815 N N . ALA A 1 111 ? -11.553 -2.251 10.084 1.00 93.69 111 ALA A N 1
ATOM 816 C CA . ALA A 1 111 ? -11.135 -1.495 11.254 1.00 93.69 111 ALA A CA 1
ATOM 817 C C . ALA A 1 111 ? -11.200 -2.374 12.499 1.00 93.69 111 ALA A C 1
ATOM 819 O O . ALA A 1 111 ? -12.125 -3.162 12.632 1.00 93.69 111 ALA A O 1
ATOM 820 N N . ASP A 1 112 ? -10.224 -2.257 13.387 1.00 92.94 112 ASP A N 1
ATOM 821 C CA . ASP A 1 112 ? -10.123 -3.025 14.623 1.00 92.94 112 ASP A CA 1
ATOM 822 C C . ASP A 1 112 ? -9.716 -2.117 15.780 1.00 92.94 112 ASP A C 1
ATOM 824 O O . ASP A 1 112 ? -8.838 -1.252 15.646 1.00 92.94 112 ASP A O 1
ATOM 828 N N . ARG A 1 113 ? -10.355 -2.314 16.935 1.00 91.81 113 ARG A N 1
ATOM 829 C CA . ARG A 1 113 ? -9.942 -1.649 18.171 1.00 91.81 113 ARG A CA 1
ATOM 830 C C . ARG A 1 113 ? -8.848 -2.481 18.820 1.00 91.81 113 ARG A C 1
ATOM 832 O O . ARG A 1 113 ? -9.115 -3.511 19.429 1.00 91.81 113 ARG A O 1
ATOM 839 N N . THR A 1 114 ? -7.603 -2.041 18.690 1.00 89.94 114 THR A N 1
ATOM 840 C CA . THR A 1 114 ? -6.444 -2.803 19.174 1.00 89.94 114 THR A CA 1
ATOM 841 C C . THR A 1 114 ? -6.242 -2.651 20.682 1.00 89.94 114 THR A C 1
ATOM 843 O O . THR A 1 114 ? -5.824 -3.596 21.345 1.00 89.94 114 THR A O 1
ATOM 846 N N . THR A 1 115 ? -6.532 -1.471 21.236 1.00 89.69 115 THR A N 1
ATOM 847 C CA . THR A 1 115 ? -6.481 -1.195 22.684 1.00 89.69 115 THR A CA 1
ATOM 848 C C . THR A 1 115 ? -7.630 -0.265 23.083 1.00 89.69 115 THR A C 1
ATOM 850 O O . THR A 1 115 ? -8.419 0.154 22.236 1.00 89.69 115 THR A O 1
ATOM 853 N N . GLU A 1 116 ? -7.745 0.099 24.363 1.00 85.31 116 GLU A N 1
ATOM 854 C CA . GLU A 1 116 ? -8.777 1.048 24.811 1.00 85.31 116 GLU A CA 1
ATOM 855 C C . GLU A 1 116 ? -8.723 2.387 24.059 1.00 85.31 116 GLU A C 1
ATOM 857 O O . GLU A 1 116 ? -9.765 2.947 23.724 1.00 85.31 116 GLU A O 1
ATOM 862 N N . ASN A 1 117 ? -7.530 2.853 23.711 1.00 89.06 117 ASN A N 1
ATOM 863 C CA . ASN A 1 117 ? -7.325 4.176 23.130 1.00 89.06 117 ASN A CA 1
ATOM 864 C C . ASN A 1 117 ? -6.759 4.133 21.712 1.00 89.06 117 ASN A C 1
ATOM 866 O O . ASN A 1 117 ? -6.435 5.169 21.144 1.00 89.06 117 ASN A O 1
ATOM 870 N N . GLN A 1 118 ? -6.625 2.940 21.133 1.00 92.00 118 GLN A N 1
ATOM 871 C CA . GLN A 1 118 ? -6.027 2.758 19.822 1.00 92.00 118 GLN A CA 1
ATOM 872 C C . GLN A 1 118 ? -6.951 1.988 18.893 1.00 92.00 118 GLN A C 1
ATOM 874 O O . GLN A 1 118 ? -7.431 0.896 19.208 1.00 92.00 118 GLN A O 1
ATOM 879 N N . LEU A 1 119 ? -7.084 2.530 17.690 1.00 93.94 119 LEU A N 1
ATOM 880 C CA . LEU A 1 119 ? -7.783 1.922 16.577 1.00 93.94 119 LEU A CA 1
ATOM 881 C C . LEU A 1 119 ? -6.855 1.800 15.374 1.00 93.94 119 LEU A C 1
ATOM 883 O O . LEU A 1 119 ? -6.139 2.747 15.037 1.00 93.94 119 LEU A O 1
ATOM 887 N N . ASN A 1 120 ? -6.927 0.676 14.676 1.00 94.81 120 ASN A N 1
ATOM 888 C CA . ASN A 1 120 ? -6.381 0.541 13.337 1.00 94.81 120 ASN A CA 1
ATOM 889 C C . ASN A 1 120 ? -7.517 0.446 12.322 1.00 94.81 120 ASN A C 1
ATOM 891 O O . ASN A 1 120 ? -8.559 -0.137 12.588 1.00 94.81 120 ASN A O 1
ATOM 895 N N . SER A 1 121 ? -7.298 0.992 11.134 1.00 95.56 121 SER A N 1
ATOM 896 C CA . SER A 1 121 ? -8.172 0.791 9.988 1.00 95.56 121 SER A CA 1
ATOM 897 C C . SER A 1 121 ? -7.355 0.564 8.729 1.00 95.56 121 SER A C 1
ATOM 899 O O . SER A 1 121 ? -6.416 1.302 8.431 1.00 95.56 121 SER A O 1
ATOM 901 N N . PHE A 1 122 ? -7.708 -0.478 7.991 1.00 95.94 122 PHE A N 1
ATOM 902 C CA . PHE A 1 122 ? -7.041 -0.946 6.789 1.00 95.94 122 PHE A CA 1
ATOM 903 C C . PHE A 1 122 ? -7.984 -0.813 5.604 1.00 95.94 122 PHE A C 1
ATOM 905 O O . PHE A 1 122 ? -8.983 -1.519 5.522 1.00 95.94 122 PHE A O 1
ATOM 912 N N . GLY A 1 123 ? -7.648 0.062 4.668 1.00 95.81 123 GLY A N 1
ATOM 913 C CA . GLY A 1 123 ? -8.339 0.211 3.399 1.00 95.81 123 GLY A CA 1
ATOM 914 C C . GLY A 1 123 ? -7.627 -0.536 2.277 1.00 95.81 123 GLY A C 1
ATOM 915 O O . GLY A 1 123 ? -6.396 -0.529 2.184 1.00 95.81 123 GLY A O 1
ATOM 916 N N . VAL A 1 124 ? -8.410 -1.182 1.419 1.00 95.56 124 VAL A N 1
ATOM 917 C CA . VAL A 1 124 ? -7.945 -2.003 0.301 1.00 95.56 124 VAL A CA 1
ATOM 918 C C . VAL A 1 124 ? -8.710 -1.628 -0.959 1.00 95.56 124 VAL A C 1
ATOM 920 O O . VAL A 1 124 ? -9.941 -1.648 -0.975 1.00 95.56 124 VAL A O 1
ATOM 923 N N . PHE A 1 125 ? -7.979 -1.328 -2.028 1.00 95.06 125 PHE A N 1
ATOM 924 C CA . PHE A 1 125 ? -8.537 -1.103 -3.361 1.00 95.06 125 PHE A CA 1
ATOM 925 C C . PHE A 1 125 ? -7.528 -1.540 -4.425 1.00 95.06 125 PHE A C 1
ATOM 927 O O . PHE A 1 125 ? -6.369 -1.147 -4.346 1.00 95.06 125 PHE A O 1
ATOM 934 N N . ASN A 1 126 ? -7.933 -2.364 -5.399 1.00 91.25 126 ASN A N 1
ATOM 935 C CA . ASN A 1 126 ? -7.069 -2.834 -6.498 1.00 91.25 126 ASN A CA 1
ATOM 936 C C . ASN A 1 126 ? -5.654 -3.269 -6.054 1.00 91.25 126 ASN A C 1
ATOM 938 O O . ASN A 1 126 ? -4.650 -2.858 -6.630 1.00 91.25 126 ASN A O 1
ATOM 942 N N . ASN A 1 127 ? -5.564 -4.096 -5.004 1.00 88.94 127 ASN A N 1
ATOM 943 C CA . ASN A 1 127 ? -4.297 -4.584 -4.431 1.00 88.94 127 ASN A CA 1
ATOM 944 C C . ASN A 1 127 ? -3.383 -3.487 -3.832 1.00 88.94 127 ASN A C 1
ATOM 946 O O . ASN A 1 127 ? -2.214 -3.732 -3.536 1.00 88.94 127 ASN A O 1
ATOM 950 N N . THR A 1 128 ? -3.915 -2.282 -3.636 1.00 91.88 128 THR A N 1
ATOM 951 C CA . THR A 1 128 ? -3.290 -1.196 -2.883 1.00 91.88 128 THR A CA 1
ATOM 952 C C . THR A 1 128 ? -3.845 -1.187 -1.467 1.00 91.88 128 THR A C 1
ATOM 954 O O . THR A 1 128 ? -5.058 -1.172 -1.263 1.00 91.88 128 THR A O 1
ATOM 957 N N . TYR A 1 129 ? -2.939 -1.187 -0.492 1.00 93.56 129 TYR A N 1
ATOM 958 C CA . TYR A 1 129 ? -3.253 -1.250 0.931 1.00 93.56 129 TYR A CA 1
ATOM 959 C C . TYR A 1 129 ? -2.854 0.059 1.595 1.00 93.56 129 TYR A C 1
ATOM 961 O O . TYR A 1 129 ? -1.717 0.513 1.441 1.00 93.56 129 TYR A O 1
ATOM 969 N N . ARG A 1 130 ? -3.771 0.654 2.354 1.00 94.62 130 ARG A N 1
ATOM 970 C CA . ARG A 1 130 ? -3.521 1.855 3.154 1.00 94.62 130 ARG A CA 1
ATOM 971 C C . ARG A 1 130 ? -3.998 1.625 4.577 1.00 94.62 130 ARG A C 1
ATOM 973 O O . ARG A 1 130 ? -5.037 1.014 4.790 1.00 94.62 130 ARG A O 1
ATOM 980 N N . LYS A 1 131 ? -3.212 2.084 5.547 1.00 94.44 131 LYS A N 1
ATOM 981 C CA . LYS A 1 131 ? -3.521 1.959 6.970 1.00 94.44 131 LYS A CA 1
ATOM 982 C C . LYS A 1 131 ? -3.657 3.348 7.574 1.00 94.44 131 LYS A C 1
ATOM 984 O O . LYS A 1 131 ? -2.790 4.193 7.359 1.00 94.44 131 LYS A O 1
ATOM 989 N N . VAL A 1 132 ? -4.709 3.537 8.353 1.00 94.44 132 VAL A N 1
ATOM 990 C CA . VAL A 1 132 ? -4.909 4.679 9.241 1.00 94.44 132 VAL A CA 1
ATOM 991 C C . VAL A 1 132 ? -4.901 4.148 10.666 1.00 94.44 132 VAL A C 1
ATOM 993 O O . VAL A 1 132 ? -5.473 3.099 10.954 1.00 94.44 132 VAL A O 1
ATOM 996 N N . GLN A 1 133 ? -4.207 4.848 11.551 1.00 93.88 133 GLN A N 1
ATOM 997 C CA . GLN A 1 133 ? -4.183 4.539 12.970 1.00 93.88 133 GLN A CA 1
ATOM 998 C C . GLN A 1 133 ? -4.648 5.775 13.722 1.00 93.88 133 GLN A C 1
ATOM 1000 O O . GLN A 1 133 ? -4.142 6.870 13.477 1.00 93.88 133 GLN A O 1
ATOM 1005 N N . LEU A 1 134 ? -5.593 5.581 14.631 1.00 91.31 134 LEU A N 1
ATOM 1006 C CA . LEU A 1 134 ? -6.075 6.622 15.525 1.00 91.31 134 LEU A CA 1
ATOM 1007 C C . LEU A 1 134 ? -5.668 6.265 16.949 1.00 91.31 134 LEU A C 1
ATOM 1009 O O . LEU A 1 134 ? -5.754 5.106 17.356 1.00 91.31 134 LEU A O 1
ATOM 1013 N N . ASN A 1 135 ? -5.201 7.271 17.679 1.00 92.38 135 ASN A N 1
ATOM 1014 C CA . ASN A 1 135 ? -4.880 7.189 19.095 1.00 92.38 135 ASN A CA 1
ATOM 1015 C C . ASN A 1 135 ? -5.501 8.407 19.785 1.00 92.38 135 ASN A C 1
ATOM 1017 O O . ASN A 1 135 ? -5.342 9.516 19.264 1.00 92.38 135 ASN A O 1
ATOM 1021 N N . TRP A 1 136 ? -6.218 8.211 20.891 1.00 88.06 136 TRP A N 1
ATOM 1022 C CA . TRP A 1 136 ? -6.931 9.281 21.601 1.00 88.06 136 TRP A CA 1
ATOM 1023 C C . TRP A 1 136 ? -6.850 9.166 23.122 1.00 88.06 136 TRP A C 1
ATOM 1025 O O . TRP A 1 136 ? -6.540 8.076 23.646 1.00 88.06 136 TRP A O 1
#

Radius of gyration: 41.69 Å; chains: 1; bounding box: 103×36×105 Å

Foldseek 3Di:
DDDDDDDPPPPPPDPDPPPPPPDPDPVVVVVVVVVVVVVVVVVVVVVVVVVVVVVVVVVVVVLVVQVVQQVVQQVVQQVVLVVCCVVVHPASVDAQGWDWDQDPVRKIKIKGRPDNFKIKMWIDGPNHIDIDIGGD

Sequence (136 aa):
MSNELTSSKKQAVNNYPRFSGEAFGSERGATAILISIFVLSSLLLGVLAASSVMVYQMKMSRQITDSIPAFFAAESGAEKCYFQIKEGDDGCAIVGEGLVINLSNGARATADRTTENQLNSFGVFNNTYRKVQLNW

pLDDT: mean 82.72, std 16.6, range [41.53, 96.25]

Secondary structure (DSSP, 8-state):
-----S-SS----------------THHHHHHHHHHHHHHHHHHHHHHHHHHHHHHHHHHHHHHHHHHHHHHHHHHHHHHHHHHHHHT-TTTTSTT-EEEEE-TTS-EEEEEE-SSSEEEEEEEETTEEEEEEEE-